Protein AF-A0A952LZW7-F1 (afdb_monomer_lite)

Secondary structure (DSSP, 8-state):
---PPPP--GGG--HHHHHHHH--TTS--HHHHHHHHHHHHHHHHHTHHHHHHHIIIII-----GGGSSPPHHHHHHHHTTS-HHHHHH-

Sequence (90 aa):
MSNPVKLHEMRKLTDAERDELLRRTEDDLSAFLDNVDPIIEAVKLEGDEALARFAREFDKADVSASTIAVTTQEIDAAFDKLDPAMIETL

Radius of gyration: 22.94 Å; chains: 1; bounding box: 44×46×44 Å

Structure (mmCIF, N/CA/C/O backbone):
data_AF-A0A952LZW7-F1
#
_entry.id   AF-A0A952LZW7-F1
#
loop_
_atom_site.group_PDB
_atom_site.id
_atom_site.type_symbol
_atom_site.label_atom_id
_atom_site.label_alt_id
_atom_site.label_comp_id
_atom_site.label_asym_id
_atom_site.label_entity_id
_atom_site.label_seq_id
_atom_site.pdbx_PDB_ins_code
_atom_site.Cartn_x
_atom_site.Cartn_y
_atom_site.Cartn_z
_atom_site.occupancy
_atom_site.B_iso_or_equiv
_atom_site.auth_seq_id
_atom_site.auth_comp_id
_atom_site.auth_asym_id
_atom_site.auth_atom_id
_atom_site.pdbx_PDB_model_num
ATOM 1 N N . MET A 1 1 ? -3.196 -23.735 -14.173 1.00 46.47 1 MET A N 1
ATOM 2 C CA . MET A 1 1 ? -1.983 -23.461 -14.969 1.00 46.47 1 MET A CA 1
ATOM 3 C C . MET A 1 1 ? -0.841 -24.247 -14.344 1.00 46.47 1 MET A C 1
ATOM 5 O O . MET A 1 1 ? -0.488 -23.952 -13.214 1.00 46.47 1 MET A O 1
ATOM 9 N N . SER A 1 2 ? -0.341 -25.298 -14.996 1.00 56.22 2 SER A N 1
ATOM 10 C CA . SER A 1 2 ? 0.884 -25.975 -14.552 1.00 56.22 2 SER A CA 1
ATOM 11 C C . SER A 1 2 ? 2.023 -25.345 -15.336 1.00 56.22 2 SER A C 1
ATOM 13 O O . SER A 1 2 ? 2.131 -25.579 -16.536 1.00 56.22 2 SER A O 1
ATOM 15 N N . ASN A 1 3 ? 2.794 -24.468 -14.696 1.00 67.94 3 ASN A N 1
ATOM 16 C CA . ASN A 1 3 ? 4.052 -24.019 -15.271 1.00 67.94 3 ASN A CA 1
ATOM 17 C C . ASN A 1 3 ? 5.117 -24.987 -14.740 1.00 67.94 3 ASN A C 1
ATOM 19 O O . ASN A 1 3 ? 5.384 -24.966 -13.536 1.00 67.94 3 ASN A O 1
ATOM 23 N N . PRO A 1 4 ? 5.641 -25.915 -15.559 1.00 83.25 4 PRO A N 1
ATOM 24 C CA . PRO A 1 4 ? 6.592 -26.899 -15.070 1.00 83.25 4 PRO A CA 1
ATOM 25 C C . PRO A 1 4 ? 7.875 -26.194 -14.628 1.00 83.25 4 PRO A C 1
ATOM 27 O O . PRO A 1 4 ? 8.399 -25.326 -15.329 1.00 83.25 4 PRO A O 1
ATOM 30 N N . VAL A 1 5 ? 8.380 -26.576 -13.454 1.00 87.81 5 VAL A N 1
ATOM 31 C CA . VAL A 1 5 ? 9.669 -26.100 -12.944 1.00 87.81 5 VAL A CA 1
ATOM 32 C C . VAL A 1 5 ? 10.757 -26.451 -13.960 1.00 87.81 5 VAL A C 1
ATOM 34 O O . VAL A 1 5 ? 10.883 -27.608 -14.365 1.00 87.81 5 VAL A O 1
ATOM 37 N N . LYS A 1 6 ? 11.548 -25.457 -14.375 1.00 87.94 6 LYS A N 1
ATOM 38 C CA . LYS A 1 6 ? 12.683 -25.663 -15.280 1.00 87.94 6 LYS A CA 1
ATOM 39 C C . LYS A 1 6 ? 13.924 -26.044 -14.477 1.00 87.94 6 LYS A C 1
ATOM 41 O O . LYS A 1 6 ? 14.353 -25.305 -13.596 1.00 87.94 6 LYS A O 1
ATOM 46 N N . LEU A 1 7 ? 14.498 -27.204 -14.787 1.00 91.62 7 LEU A N 1
ATOM 47 C CA . LEU A 1 7 ? 15.761 -27.660 -14.213 1.00 91.62 7 LEU A CA 1
ATOM 48 C C . LEU A 1 7 ? 16.912 -27.255 -15.136 1.00 91.62 7 LEU A C 1
ATOM 50 O O . LEU A 1 7 ? 16.881 -27.552 -16.330 1.00 91.62 7 LEU A O 1
ATOM 54 N N . HIS A 1 8 ? 17.932 -26.607 -14.575 1.00 91.88 8 HIS A N 1
ATOM 55 C CA . HIS A 1 8 ? 19.112 -26.146 -15.303 1.00 91.88 8 HIS A CA 1
ATOM 56 C C . HIS A 1 8 ? 20.373 -26.832 -14.767 1.00 91.88 8 HIS A C 1
ATOM 58 O O . HIS A 1 8 ? 20.590 -26.913 -13.559 1.00 91.88 8 HIS A O 1
ATOM 64 N N . GLU A 1 9 ? 21.236 -27.307 -15.665 1.00 95.06 9 GLU A N 1
ATOM 65 C CA . GLU A 1 9 ? 22.544 -27.856 -15.304 1.00 95.06 9 GLU A CA 1
ATOM 66 C C . GLU A 1 9 ? 23.640 -26.810 -15.533 1.00 95.06 9 GLU A C 1
ATOM 68 O O . GLU A 1 9 ? 24.082 -26.605 -16.662 1.00 95.06 9 GLU A O 1
ATOM 73 N N . MET A 1 10 ? 24.136 -26.192 -14.458 1.00 91.56 10 MET A N 1
ATOM 74 C CA . MET A 1 10 ? 25.081 -25.063 -14.528 1.00 91.56 10 MET A CA 1
ATOM 75 C C . MET A 1 10 ? 26.309 -25.313 -15.415 1.00 91.56 10 MET A C 1
ATOM 77 O O . MET A 1 10 ? 26.767 -24.416 -16.117 1.00 91.56 10 MET A O 1
ATOM 81 N N . ARG A 1 11 ? 26.846 -26.541 -15.421 1.00 94.81 11 ARG A N 1
ATOM 82 C CA . ARG A 1 11 ? 28.044 -26.897 -16.206 1.00 94.81 11 ARG A CA 1
ATOM 83 C C . ARG A 1 11 ? 27.818 -26.877 -17.719 1.00 94.81 11 ARG A C 1
ATOM 85 O O . ARG A 1 11 ? 28.796 -26.805 -18.451 1.00 94.81 11 ARG A O 1
ATOM 92 N N . LYS A 1 12 ? 26.565 -26.978 -18.171 1.00 95.62 12 LYS A N 1
ATOM 93 C CA . LYS A 1 12 ? 26.191 -26.992 -19.592 1.00 95.62 12 LYS A CA 1
ATOM 94 C C . LYS A 1 12 ? 25.861 -25.599 -20.137 1.00 95.62 12 LYS A C 1
ATOM 96 O O . LYS A 1 12 ? 25.678 -25.472 -21.338 1.00 95.62 12 LYS A O 1
ATOM 101 N N . LEU A 1 13 ? 25.779 -24.594 -19.265 1.00 94.94 13 LEU A N 1
ATOM 102 C CA . LEU A 1 13 ? 25.435 -23.225 -19.630 1.00 94.94 13 LEU A CA 1
ATOM 103 C C . LEU A 1 13 ? 26.681 -22.412 -19.969 1.00 94.94 13 LEU A C 1
ATOM 105 O O . LEU A 1 13 ? 27.694 -22.496 -19.264 1.00 94.94 13 LEU A O 1
ATOM 109 N N . THR A 1 14 ? 26.549 -21.588 -21.000 1.00 96.44 14 THR A N 1
ATOM 110 C CA . THR A 1 14 ? 27.437 -20.462 -21.294 1.00 96.44 14 THR A CA 1
ATOM 111 C C . THR A 1 14 ? 27.313 -19.375 -20.225 1.00 96.44 14 THR A C 1
ATOM 113 O O . THR A 1 14 ? 26.346 -19.348 -19.462 1.00 96.44 14 THR A O 1
ATOM 116 N N . ASP A 1 15 ? 28.271 -18.450 -20.174 1.00 93.94 15 ASP A N 1
ATOM 117 C CA . ASP A 1 15 ? 28.220 -17.335 -19.221 1.00 93.94 15 ASP A CA 1
ATOM 118 C C . ASP A 1 15 ? 26.989 -16.441 -19.460 1.00 93.94 15 ASP A C 1
ATOM 120 O O . ASP A 1 15 ? 26.284 -16.113 -18.513 1.00 93.94 15 ASP A O 1
ATOM 124 N N . ALA A 1 16 ? 26.629 -16.181 -20.723 1.00 93.38 16 ALA A N 1
ATOM 125 C CA . ALA A 1 16 ? 25.433 -15.408 -21.070 1.00 93.38 16 ALA A CA 1
ATOM 126 C C . ALA A 1 16 ? 24.123 -16.074 -20.602 1.00 93.38 16 ALA A C 1
ATOM 128 O O . ALA A 1 16 ? 23.211 -15.398 -20.133 1.00 93.38 16 ALA A O 1
ATOM 129 N N . GLU A 1 17 ? 24.019 -17.403 -20.696 1.00 92.44 17 GLU A N 1
ATOM 130 C CA . GLU A 1 17 ? 22.851 -18.138 -20.188 1.00 92.44 17 GLU A CA 1
ATOM 131 C C . GLU A 1 17 ? 22.789 -18.142 -18.656 1.00 92.44 17 GLU A C 1
ATOM 133 O O . GLU A 1 17 ? 21.702 -18.202 -18.085 1.00 92.44 17 GLU A O 1
ATOM 138 N N . ARG A 1 18 ? 23.939 -18.081 -17.974 1.00 92.44 18 ARG A N 1
ATOM 139 C CA . ARG A 1 18 ? 23.983 -17.938 -16.512 1.00 92.44 18 ARG A CA 1
ATOM 140 C C . ARG A 1 18 ? 23.559 -16.544 -16.082 1.00 92.44 18 ARG A C 1
ATOM 142 O O . ARG A 1 18 ? 22.773 -16.441 -15.147 1.00 92.44 18 ARG A O 1
ATOM 149 N N . ASP A 1 19 ? 24.030 -15.512 -16.772 1.00 90.94 19 ASP A N 1
ATOM 150 C CA . ASP A 1 19 ? 23.638 -14.126 -16.509 1.00 90.94 19 ASP A CA 1
ATOM 151 C C . ASP A 1 19 ? 22.124 -13.942 -16.673 1.00 90.94 19 ASP A C 1
ATOM 153 O O . ASP A 1 19 ? 21.482 -13.284 -15.857 1.00 90.94 19 ASP A O 1
ATOM 157 N N . GLU A 1 20 ? 21.524 -14.608 -17.662 1.00 89.81 20 GLU A N 1
ATOM 158 C CA . GLU A 1 20 ? 20.074 -14.597 -17.858 1.00 89.81 20 GLU A CA 1
ATOM 159 C C . GLU A 1 20 ? 19.308 -15.277 -16.710 1.00 89.81 20 GLU A C 1
ATOM 161 O O . GLU A 1 20 ? 18.261 -14.785 -16.301 1.00 89.81 20 GLU A O 1
ATOM 166 N N . LEU A 1 21 ? 19.824 -16.366 -16.127 1.00 89.50 21 LEU A N 1
ATOM 167 C CA . LEU A 1 21 ? 19.203 -16.990 -14.945 1.00 89.50 21 LEU A CA 1
ATOM 168 C C . LEU A 1 21 ? 19.272 -16.113 -13.687 1.00 89.50 21 LEU A C 1
ATOM 170 O O . LEU A 1 21 ? 18.514 -16.343 -12.744 1.00 89.50 21 LEU A O 1
ATOM 174 N N . LEU A 1 22 ? 20.202 -15.158 -13.648 1.00 86.94 22 LEU A N 1
ATOM 175 C CA . LEU A 1 22 ? 20.377 -14.228 -12.534 1.00 86.94 22 LEU A CA 1
ATOM 176 C C . LEU A 1 22 ? 19.541 -12.957 -12.688 1.00 86.94 22 LEU A C 1
ATOM 178 O O . LEU A 1 22 ? 19.406 -12.214 -11.714 1.00 86.94 22 LEU A O 1
ATOM 182 N N . ARG A 1 23 ? 18.965 -12.720 -13.872 1.00 85.25 23 ARG A N 1
ATOM 183 C CA . ARG A 1 23 ? 18.029 -11.619 -14.074 1.00 85.25 23 ARG A CA 1
ATOM 184 C C . ARG A 1 23 ? 16.783 -11.814 -13.242 1.00 85.25 23 ARG A C 1
ATOM 186 O O . ARG A 1 23 ? 16.185 -12.893 -13.207 1.00 85.25 23 ARG A O 1
ATOM 193 N N . ARG A 1 24 ? 16.345 -10.727 -12.625 1.00 80.19 24 ARG A N 1
ATOM 194 C CA . ARG A 1 24 ? 15.029 -10.651 -12.012 1.00 80.19 24 ARG A CA 1
ATOM 195 C C . ARG A 1 24 ? 14.128 -9.884 -12.960 1.00 80.19 24 ARG A C 1
ATOM 197 O O . ARG A 1 24 ? 14.490 -8.845 -13.494 1.00 80.19 24 ARG A O 1
ATOM 204 N N . THR A 1 25 ? 12.905 -10.369 -13.132 1.00 63.78 25 THR A N 1
ATOM 205 C CA . THR A 1 25 ? 11.843 -9.654 -13.860 1.00 63.78 25 THR A CA 1
ATOM 206 C C . THR A 1 25 ? 11.553 -8.253 -13.299 1.00 63.78 25 THR A C 1
ATOM 208 O O . THR A 1 25 ? 10.867 -7.478 -13.946 1.00 63.78 25 THR A O 1
ATOM 211 N N . GLU A 1 26 ? 12.083 -7.935 -12.117 1.00 61.81 26 GLU A N 1
ATOM 212 C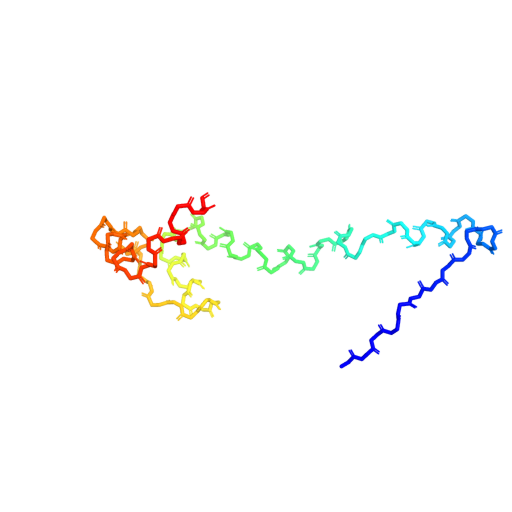 CA . GLU A 1 26 ? 11.977 -6.655 -11.412 1.00 61.81 26 GLU A CA 1
ATOM 213 C C . GLU A 1 26 ? 13.126 -5.676 -11.735 1.00 61.81 26 GLU A C 1
ATOM 215 O O . GLU A 1 26 ? 13.139 -4.569 -11.205 1.00 61.81 26 GLU A O 1
ATOM 220 N N . ASP A 1 27 ? 14.092 -6.050 -12.585 1.00 66.94 27 ASP A N 1
ATOM 221 C CA . ASP A 1 27 ? 15.268 -5.210 -12.873 1.00 66.94 27 ASP A CA 1
ATOM 222 C C . ASP A 1 27 ? 14.925 -3.959 -13.716 1.00 66.94 27 ASP A C 1
ATOM 224 O O . ASP A 1 27 ? 15.704 -3.006 -13.747 1.00 66.94 27 ASP A O 1
ATOM 228 N N . ASP A 1 28 ? 13.757 -3.933 -14.372 1.00 75.62 28 ASP A N 1
ATOM 229 C CA . ASP A 1 28 ? 13.232 -2.768 -15.094 1.00 75.62 28 ASP A CA 1
ATOM 230 C C . ASP A 1 28 ? 11.870 -2.339 -14.529 1.00 75.62 28 ASP A C 1
ATOM 232 O O . ASP A 1 28 ? 10.838 -2.970 -14.765 1.00 75.62 28 ASP A O 1
ATOM 236 N N . LEU A 1 29 ? 11.879 -1.236 -13.776 1.00 80.69 29 LEU A N 1
ATOM 237 C CA . LEU A 1 29 ? 10.687 -0.668 -13.149 1.00 80.69 29 LEU A CA 1
ATOM 238 C C . LEU A 1 29 ? 10.017 0.432 -13.982 1.00 80.69 29 LEU A C 1
ATOM 240 O O . LEU A 1 29 ? 9.003 0.976 -13.544 1.00 80.69 29 LEU A O 1
ATOM 244 N N . SER A 1 30 ? 10.549 0.775 -15.159 1.00 84.50 30 SER A N 1
ATOM 245 C CA . SER A 1 30 ? 10.093 1.928 -15.953 1.00 84.50 30 SER A CA 1
ATOM 246 C C . SER A 1 30 ? 8.582 1.917 -16.210 1.00 84.50 30 SER A C 1
ATOM 248 O O . SER A 1 30 ? 7.902 2.904 -15.944 1.00 84.50 30 SER A O 1
ATOM 250 N N . ALA A 1 31 ? 8.035 0.763 -16.599 1.00 83.19 31 ALA A N 1
ATOM 251 C CA . ALA A 1 31 ? 6.604 0.591 -16.844 1.00 83.19 31 ALA A CA 1
ATOM 252 C C . ALA A 1 31 ? 5.723 0.782 -15.591 1.00 83.19 31 ALA A C 1
ATOM 254 O O . ALA A 1 31 ? 4.534 1.085 -15.707 1.00 83.19 31 ALA A O 1
ATOM 255 N N . PHE A 1 32 ? 6.273 0.595 -14.388 1.00 85.19 32 PHE A N 1
ATOM 256 C CA . PHE A 1 32 ? 5.551 0.847 -13.141 1.00 85.19 32 PHE A CA 1
ATOM 257 C C . PHE A 1 32 ? 5.599 2.326 -12.761 1.00 85.19 32 PHE A C 1
ATOM 259 O O . PHE A 1 32 ? 4.596 2.849 -12.281 1.00 85.19 32 PHE A O 1
ATOM 266 N N . LEU A 1 33 ? 6.724 3.002 -13.011 1.00 87.62 33 LEU A N 1
ATOM 267 C CA . LEU A 1 33 ? 6.898 4.421 -12.691 1.00 87.62 33 LEU A CA 1
ATOM 268 C C . LEU A 1 33 ? 5.856 5.293 -13.401 1.00 87.62 33 LEU A C 1
ATOM 270 O O . LEU A 1 33 ? 5.182 6.072 -12.733 1.00 87.62 33 LEU A O 1
ATOM 274 N N . ASP A 1 34 ? 5.615 5.059 -14.695 1.00 90.12 34 ASP A N 1
ATOM 275 C CA . ASP A 1 34 ? 4.611 5.802 -15.476 1.00 90.12 34 ASP A CA 1
ATOM 276 C C . ASP A 1 34 ? 3.199 5.745 -14.856 1.00 90.12 34 ASP A C 1
ATOM 278 O O . ASP A 1 34 ? 2.411 6.682 -14.985 1.00 90.12 34 ASP A O 1
ATOM 282 N N . ASN A 1 35 ? 2.871 4.647 -14.167 1.00 88.12 35 ASN A N 1
ATOM 283 C CA . ASN A 1 35 ? 1.574 4.453 -13.515 1.00 88.12 35 ASN A CA 1
ATOM 284 C C . ASN A 1 35 ? 1.546 4.962 -12.064 1.00 88.12 35 ASN A C 1
ATOM 286 O O . ASN A 1 35 ? 0.477 5.298 -11.553 1.00 88.12 35 ASN A O 1
ATOM 290 N N . VAL A 1 36 ? 2.696 5.008 -11.390 1.00 94.81 3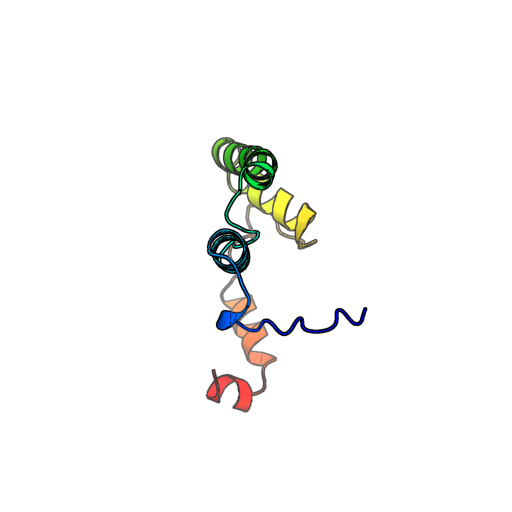6 VAL A N 1
ATOM 291 C CA . VAL A 1 36 ? 2.820 5.437 -9.987 1.00 94.81 36 VAL A CA 1
ATOM 292 C C . VAL A 1 36 ? 2.957 6.957 -9.875 1.00 94.81 36 VAL A C 1
ATOM 294 O O . VAL A 1 36 ? 2.415 7.544 -8.936 1.00 94.81 36 VAL A O 1
ATOM 297 N N . ASP A 1 37 ? 3.607 7.610 -10.839 1.00 95.75 37 ASP A N 1
ATOM 298 C CA . ASP A 1 37 ? 3.815 9.063 -10.850 1.00 95.75 37 ASP A CA 1
ATOM 299 C C . ASP A 1 37 ? 2.507 9.866 -10.674 1.00 95.75 37 ASP A C 1
ATOM 301 O O . ASP A 1 37 ? 2.467 10.756 -9.814 1.00 95.75 37 ASP A O 1
ATOM 305 N N . PRO A 1 38 ? 1.394 9.544 -11.370 1.00 95.69 38 PRO A N 1
ATOM 306 C CA . PRO A 1 38 ? 0.118 10.229 -11.155 1.00 95.69 38 PRO A CA 1
ATOM 307 C C . PRO A 1 38 ? -0.445 10.065 -9.738 1.00 95.69 38 PRO A C 1
ATOM 309 O O . PRO A 1 38 ? -1.087 10.981 -9.227 1.00 95.69 38 PRO A O 1
ATOM 312 N N . ILE A 1 39 ? -0.212 8.918 -9.090 1.00 97.44 39 ILE A N 1
ATOM 313 C CA . ILE A 1 39 ? -0.672 8.654 -7.719 1.00 97.44 39 ILE A CA 1
ATOM 314 C C . ILE A 1 39 ? 0.105 9.539 -6.742 1.00 97.44 39 ILE A C 1
ATOM 316 O O . ILE A 1 39 ? -0.499 10.193 -5.889 1.00 97.44 39 ILE A O 1
ATOM 320 N N . ILE A 1 40 ? 1.432 9.604 -6.892 1.00 97.88 40 ILE A N 1
ATOM 321 C CA . ILE A 1 40 ? 2.303 10.434 -6.050 1.00 97.88 40 ILE A CA 1
ATOM 322 C C . ILE A 1 40 ? 1.925 11.911 -6.175 1.00 97.88 40 ILE A C 1
ATOM 324 O O . ILE A 1 40 ? 1.734 12.584 -5.159 1.00 97.88 40 ILE A O 1
ATOM 328 N N . GLU A 1 41 ? 1.791 12.423 -7.400 1.00 98.38 41 GLU A N 1
ATOM 329 C CA . GLU A 1 41 ? 1.456 13.833 -7.612 1.00 98.38 41 GLU A CA 1
ATOM 330 C C . GLU A 1 41 ? 0.043 14.167 -7.116 1.00 98.38 41 GLU A C 1
ATOM 332 O O . GLU A 1 41 ? -0.146 15.206 -6.483 1.00 98.38 41 GLU A O 1
ATOM 337 N N . ALA A 1 42 ? -0.934 13.271 -7.289 1.00 98.44 42 ALA A N 1
ATOM 338 C CA . ALA A 1 42 ? -2.269 13.460 -6.726 1.00 98.44 42 ALA A CA 1
ATOM 339 C C . ALA A 1 42 ? -2.241 13.550 -5.192 1.00 98.44 42 ALA A C 1
ATOM 341 O O . ALA A 1 42 ? -2.819 14.475 -4.628 1.00 98.44 42 ALA A O 1
ATOM 342 N N . VAL A 1 43 ? -1.530 12.653 -4.499 1.00 98.38 43 VAL A N 1
ATOM 343 C CA . VAL A 1 43 ? -1.416 12.705 -3.028 1.00 98.38 43 VAL A CA 1
ATOM 344 C C . VAL A 1 43 ? -0.687 13.966 -2.567 1.00 98.38 43 VAL A C 1
ATOM 346 O O . VAL A 1 43 ? -1.083 14.589 -1.586 1.00 98.38 43 VAL A O 1
ATOM 349 N N . LYS A 1 44 ? 0.347 14.398 -3.286 1.00 98.50 44 LYS A N 1
ATOM 350 C CA . LYS A 1 44 ? 1.089 15.623 -2.963 1.00 98.50 44 LYS A CA 1
ATOM 351 C C . LYS A 1 44 ? 0.244 16.892 -3.110 1.00 98.50 44 LYS A C 1
ATOM 353 O O . LYS A 1 44 ? 0.439 17.832 -2.341 1.00 98.50 44 LYS A O 1
ATOM 358 N N . LEU A 1 45 ? -0.654 16.937 -4.094 1.00 98.56 45 LEU A N 1
ATOM 359 C CA . LEU A 1 45 ? -1.505 18.098 -4.372 1.00 98.56 45 LEU A CA 1
ATOM 360 C C . LEU A 1 45 ? -2.811 18.092 -3.567 1.00 98.56 45 LEU A C 1
ATOM 362 O O . LEU A 1 45 ? -3.288 19.157 -3.177 1.00 98.56 45 LEU A O 1
ATOM 366 N N . GLU A 1 46 ? -3.389 16.916 -3.327 1.00 98.31 46 GLU A N 1
ATOM 367 C CA . GLU A 1 46 ? -4.752 16.755 -2.800 1.00 98.31 46 GLU A CA 1
ATOM 368 C C . GLU A 1 46 ? -4.798 16.091 -1.412 1.00 98.31 46 GLU A C 1
ATOM 370 O O . GLU A 1 46 ? -5.844 16.101 -0.762 1.00 98.31 46 GLU A O 1
ATOM 375 N N . GLY A 1 47 ? -3.687 15.526 -0.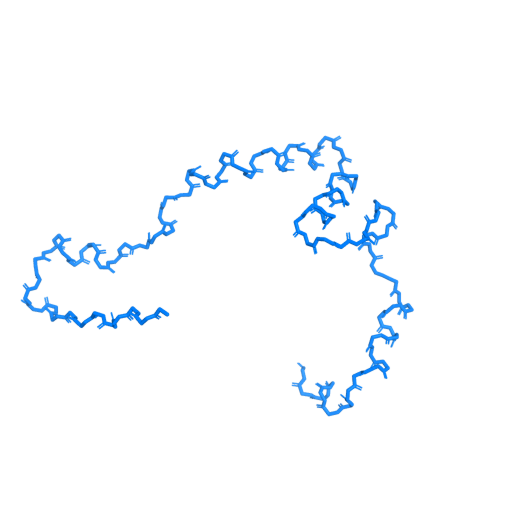932 1.00 98.19 47 GLY A N 1
ATOM 376 C CA . GLY A 1 47 ? -3.582 14.917 0.395 1.00 98.19 47 GLY A CA 1
ATOM 377 C C . GLY A 1 47 ? -4.537 13.738 0.604 1.00 98.19 47 GLY A C 1
ATOM 378 O O . GLY A 1 47 ? -4.661 12.851 -0.245 1.00 98.19 47 GLY A O 1
ATOM 379 N N . ASP A 1 48 ? -5.221 13.739 1.748 1.00 98.38 48 ASP A N 1
ATOM 380 C CA . ASP A 1 48 ? -6.097 12.650 2.202 1.00 98.38 48 ASP A CA 1
ATOM 381 C C . ASP A 1 48 ? -7.288 12.388 1.268 1.00 98.38 48 ASP A C 1
ATOM 383 O O . ASP A 1 48 ? -7.801 11.270 1.209 1.00 98.38 48 ASP A O 1
ATOM 387 N N . GLU A 1 49 ? -7.705 13.378 0.476 1.00 98.38 49 GLU A N 1
ATOM 388 C CA . GLU A 1 49 ? -8.753 13.191 -0.532 1.00 98.38 49 GLU A CA 1
ATOM 389 C C . GLU A 1 49 ? -8.304 12.257 -1.660 1.00 98.38 49 GLU A C 1
ATOM 391 O O . GLU A 1 49 ? -9.067 11.387 -2.099 1.00 98.38 49 GLU A O 1
ATOM 396 N N . ALA A 1 50 ? -7.047 12.379 -2.102 1.00 98.31 50 ALA A N 1
ATOM 397 C CA . ALA A 1 50 ? -6.476 11.450 -3.070 1.00 98.31 50 ALA A CA 1
ATOM 398 C C . ALA A 1 50 ? -6.319 10.054 -2.462 1.00 98.31 50 ALA A C 1
ATOM 400 O O . ALA A 1 50 ? -6.686 9.073 -3.108 1.00 98.31 50 ALA A O 1
ATOM 401 N N . LEU A 1 51 ? -5.855 9.957 -1.212 1.00 98.06 51 LEU A N 1
ATOM 402 C CA . LEU A 1 51 ? -5.739 8.676 -0.508 1.00 98.06 51 LEU A CA 1
ATOM 403 C C . LEU A 1 51 ? -7.090 7.960 -0.411 1.00 98.06 51 LEU A C 1
ATOM 405 O O . LEU A 1 51 ? -7.208 6.800 -0.805 1.00 98.06 51 LEU A O 1
ATOM 409 N N . ALA A 1 52 ? -8.132 8.661 0.035 1.00 98.12 52 ALA A N 1
ATOM 410 C CA . ALA A 1 52 ? -9.471 8.097 0.154 1.00 98.12 52 ALA A CA 1
ATOM 411 C C . ALA A 1 52 ? -10.051 7.693 -1.214 1.00 98.12 52 ALA A C 1
ATOM 413 O O . ALA A 1 52 ? -10.715 6.661 -1.333 1.00 98.12 52 ALA A O 1
ATOM 414 N N . ARG A 1 53 ? -9.789 8.473 -2.273 1.00 97.69 53 ARG A N 1
ATOM 415 C CA . ARG A 1 53 ? -10.176 8.107 -3.644 1.00 97.69 53 ARG A CA 1
ATOM 416 C C . ARG A 1 53 ? -9.494 6.820 -4.099 1.00 97.69 53 ARG A C 1
ATOM 418 O O . ARG A 1 53 ? -10.191 5.931 -4.583 1.00 97.69 53 ARG A O 1
ATOM 425 N N . PHE A 1 54 ? -8.180 6.706 -3.930 1.00 97.62 54 PHE A N 1
ATOM 426 C CA . PHE A 1 54 ? -7.436 5.525 -4.366 1.00 97.62 54 PHE A CA 1
ATOM 427 C C . PHE A 1 54 ? -7.782 4.275 -3.549 1.00 97.62 54 PHE A C 1
ATOM 429 O O . PHE A 1 54 ? -7.909 3.204 -4.135 1.00 97.62 54 PHE A O 1
ATOM 436 N N . ALA A 1 55 ? -8.058 4.401 -2.247 1.00 97.31 55 ALA A N 1
ATOM 437 C CA . ALA A 1 55 ? -8.570 3.294 -1.431 1.00 97.31 55 ALA A CA 1
ATOM 438 C C . ALA A 1 55 ? -9.922 2.761 -1.956 1.00 97.31 55 ALA A C 1
ATOM 440 O O . ALA A 1 55 ? -10.136 1.551 -2.067 1.00 97.31 55 ALA A O 1
ATOM 441 N N . ARG A 1 56 ? -10.832 3.656 -2.370 1.00 97.12 56 ARG A N 1
ATOM 442 C CA . ARG A 1 56 ? -12.097 3.261 -3.021 1.00 97.12 56 ARG A CA 1
ATOM 443 C C . ARG A 1 56 ? -11.874 2.640 -4.399 1.00 97.12 56 ARG A C 1
ATOM 445 O O . ARG A 1 56 ? -12.606 1.735 -4.800 1.00 97.12 56 ARG A O 1
ATOM 452 N N . GLU A 1 57 ? -10.898 3.134 -5.151 1.00 96.88 57 GLU A N 1
ATOM 453 C CA . GLU A 1 57 ? -10.628 2.678 -6.512 1.00 96.88 57 GLU A CA 1
ATOM 454 C C . GLU A 1 57 ? -9.955 1.304 -6.552 1.00 96.88 57 GLU A C 1
ATOM 456 O O . GLU A 1 57 ? -10.441 0.419 -7.263 1.00 96.88 57 GLU A O 1
ATOM 461 N N . PHE A 1 58 ? -8.881 1.109 -5.791 1.00 96.81 58 PHE A N 1
ATOM 462 C CA . PHE A 1 58 ? -8.055 -0.095 -5.852 1.00 96.81 58 PHE A CA 1
ATOM 463 C C . PHE A 1 58 ? -8.522 -1.165 -4.866 1.00 96.81 58 PHE A C 1
ATOM 465 O O . PHE A 1 58 ? -8.775 -2.297 -5.279 1.00 96.81 58 PHE A O 1
ATOM 472 N N . ASP A 1 59 ? -8.739 -0.792 -3.604 1.00 97.06 59 ASP A N 1
ATOM 473 C CA . ASP A 1 59 ? -9.083 -1.743 -2.537 1.00 97.06 59 ASP A CA 1
ATOM 474 C C . ASP A 1 59 ? -10.593 -1.973 -2.417 1.00 97.06 59 ASP A C 1
ATOM 476 O O . ASP A 1 59 ? -11.042 -2.898 -1.740 1.00 97.06 59 ASP A O 1
ATOM 480 N N . LYS A 1 60 ? -11.393 -1.122 -3.077 1.00 97.44 60 LYS A N 1
ATOM 481 C CA . LYS A 1 60 ? -12.858 -1.062 -2.929 1.00 97.44 60 LYS A CA 1
ATOM 482 C C . LYS A 1 60 ? -13.295 -0.804 -1.482 1.00 97.44 60 LYS A C 1
ATOM 484 O O . LYS A 1 60 ? -14.406 -1.165 -1.100 1.00 97.44 60 LYS A O 1
ATOM 489 N N . ALA A 1 61 ? -12.432 -0.167 -0.693 1.00 95.19 61 ALA A N 1
ATOM 490 C CA . ALA A 1 61 ? -12.696 0.171 0.696 1.00 95.19 61 ALA A CA 1
ATOM 491 C C . ALA A 1 61 ? -13.511 1.466 0.796 1.00 95.19 61 ALA A C 1
ATOM 493 O O . ALA A 1 61 ? -13.179 2.463 0.157 1.00 95.19 61 ALA A O 1
ATOM 494 N N . ASP A 1 62 ? -14.563 1.467 1.617 1.00 93.94 62 ASP A N 1
ATOM 495 C CA . ASP A 1 62 ? -15.389 2.652 1.870 1.00 93.94 62 ASP A CA 1
ATOM 496 C C . ASP A 1 62 ? -14.734 3.553 2.925 1.00 93.94 62 ASP A C 1
ATOM 498 O O . ASP A 1 62 ? -15.067 3.521 4.108 1.00 93.94 62 ASP A O 1
ATOM 502 N N . VAL A 1 63 ? -13.724 4.307 2.493 1.00 95.00 63 VAL A N 1
ATOM 503 C CA . VAL A 1 63 ? -12.951 5.225 3.338 1.00 95.00 63 VAL A CA 1
ATOM 504 C C . VAL A 1 63 ? -13.114 6.645 2.814 1.00 95.00 63 VAL A C 1
ATOM 506 O O . VAL A 1 63 ? -13.125 6.874 1.603 1.00 95.00 63 VAL A O 1
ATOM 509 N N . SER A 1 64 ? -13.220 7.612 3.722 1.00 96.56 64 SER A N 1
ATOM 510 C CA . SER A 1 64 ? -13.206 9.050 3.441 1.00 96.56 64 SER A CA 1
ATOM 511 C C . SER A 1 64 ? -11.921 9.691 3.973 1.00 96.56 64 SER A C 1
ATOM 513 O O . SER A 1 64 ? -11.236 9.091 4.799 1.00 96.56 64 SER A O 1
ATOM 515 N N . ALA A 1 65 ? -11.606 10.918 3.549 1.00 96.94 65 ALA A N 1
ATOM 516 C CA . ALA A 1 65 ? -10.406 11.626 4.004 1.00 96.94 65 ALA A CA 1
ATOM 517 C C . ALA A 1 65 ? -10.334 11.771 5.540 1.00 96.94 65 ALA A C 1
ATOM 519 O O . ALA A 1 65 ? -9.254 11.737 6.117 1.00 96.94 65 ALA A O 1
ATOM 520 N N . SER A 1 66 ? -11.478 11.861 6.229 1.00 96.06 66 SER A N 1
ATOM 521 C CA . SER A 1 66 ? -11.541 11.976 7.693 1.00 96.06 66 SER A CA 1
ATOM 522 C C . SER A 1 66 ? -11.547 10.639 8.441 1.00 96.06 66 SER A C 1
ATOM 524 O O . SER A 1 66 ? -11.470 10.641 9.668 1.00 96.06 66 SER A O 1
ATOM 526 N N . THR A 1 67 ? -11.650 9.508 7.740 1.00 95.19 67 THR A N 1
ATOM 527 C CA . THR A 1 67 ? -11.789 8.167 8.340 1.00 95.19 67 THR A CA 1
ATOM 528 C C . THR A 1 67 ? -10.668 7.219 7.918 1.00 95.19 67 THR A C 1
ATOM 530 O O . THR A 1 67 ? -10.831 6.005 7.983 1.00 95.19 67 THR A O 1
ATOM 533 N N . ILE A 1 68 ? -9.536 7.760 7.455 1.00 95.19 68 ILE A N 1
ATOM 534 C CA . ILE A 1 68 ? -8.344 6.967 7.119 1.00 95.19 68 ILE A CA 1
ATOM 535 C C . ILE A 1 68 ? -7.756 6.327 8.384 1.00 95.19 68 ILE A C 1
ATOM 537 O O . ILE A 1 68 ? -7.346 5.168 8.370 1.00 95.19 68 ILE A O 1
ATOM 541 N N . ALA A 1 69 ? -7.708 7.081 9.484 1.00 95.75 69 ALA A N 1
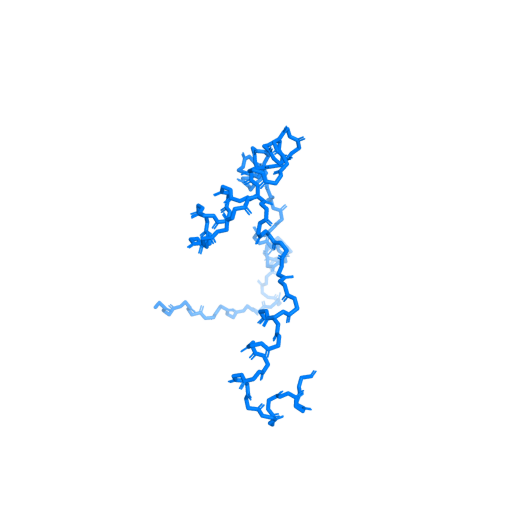ATOM 542 C CA .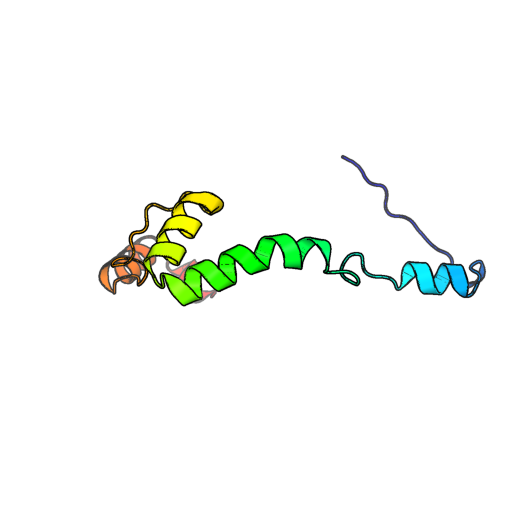 ALA A 1 69 ? -7.224 6.580 10.762 1.00 95.75 69 ALA A CA 1
ATOM 543 C C . ALA A 1 69 ? -8.312 5.759 11.466 1.00 95.75 69 ALA A C 1
ATOM 545 O O . ALA A 1 69 ? -9.402 6.267 11.730 1.00 95.75 69 ALA A O 1
ATOM 546 N N . VAL A 1 70 ? -7.983 4.515 11.815 1.00 95.50 70 VAL A N 1
ATOM 547 C CA . VAL A 1 70 ? -8.850 3.655 12.629 1.00 95.50 70 VAL A CA 1
ATOM 548 C C . VAL A 1 70 ? -8.992 4.198 14.050 1.00 95.50 70 VAL A C 1
ATOM 550 O O . VAL A 1 70 ? -8.052 4.743 14.637 1.00 95.50 70 VAL A O 1
ATOM 553 N N . THR A 1 71 ? -10.174 4.024 14.624 1.00 96.75 71 THR A N 1
ATOM 554 C CA . THR A 1 71 ? -10.481 4.406 16.002 1.00 96.75 71 THR A CA 1
ATOM 555 C C . THR A 1 71 ? -10.108 3.296 16.984 1.00 96.75 71 THR A C 1
ATOM 557 O O . THR A 1 71 ? -10.097 2.113 16.649 1.00 96.75 71 THR A O 1
ATOM 560 N N . THR A 1 72 ? -9.870 3.656 18.248 1.00 97.62 72 THR A N 1
ATOM 561 C CA . THR A 1 72 ? -9.670 2.670 19.327 1.00 97.62 72 THR A CA 1
ATOM 562 C C . THR A 1 72 ? -10.849 1.702 19.439 1.00 97.62 72 THR A C 1
ATOM 564 O O . THR A 1 72 ? -10.647 0.514 19.635 1.00 97.62 72 THR A O 1
ATOM 567 N N . GLN A 1 73 ? -12.072 2.192 19.229 1.00 97.69 73 GLN A N 1
ATOM 568 C CA . GLN A 1 73 ? -13.284 1.373 19.292 1.00 97.69 73 GLN A CA 1
ATOM 569 C C . GLN A 1 73 ? -13.313 0.300 18.197 1.00 97.69 73 GLN A C 1
ATOM 571 O O . GLN A 1 73 ? -13.730 -0.826 18.455 1.00 97.69 73 GLN A O 1
ATOM 576 N N . GLU A 1 74 ? -12.865 0.626 16.982 1.00 96.31 74 GLU A N 1
ATOM 577 C CA . GLU A 1 74 ? -12.761 -0.348 15.889 1.00 96.31 74 GLU A CA 1
ATOM 578 C C . GLU A 1 74 ? -11.681 -1.394 16.161 1.00 96.31 74 GLU A C 1
ATOM 580 O O . GLU A 1 74 ? -11.883 -2.566 15.846 1.00 96.31 74 GLU A O 1
ATOM 585 N N . ILE A 1 75 ? -10.566 -0.988 16.778 1.00 97.00 75 ILE A N 1
ATOM 586 C CA . ILE A 1 75 ? -9.510 -1.907 17.214 1.00 97.00 75 ILE A CA 1
ATOM 587 C C . ILE A 1 75 ? -10.059 -2.870 18.271 1.00 97.00 75 ILE A C 1
ATOM 589 O O . ILE A 1 75 ? -9.975 -4.082 18.078 1.00 97.00 75 ILE A O 1
ATOM 593 N N . ASP A 1 76 ? -10.672 -2.359 19.339 1.00 97.06 76 ASP A N 1
ATOM 594 C CA . ASP A 1 76 ? -11.240 -3.180 20.416 1.00 97.06 76 ASP A CA 1
ATOM 595 C C . ASP A 1 76 ? -12.282 -4.168 19.862 1.00 97.06 76 ASP A C 1
ATOM 597 O O . ASP A 1 76 ? -12.207 -5.373 20.103 1.00 97.06 76 ASP A O 1
ATOM 601 N N . ALA A 1 77 ? -13.189 -3.687 19.004 1.00 97.44 77 ALA A N 1
ATOM 602 C CA . ALA A 1 77 ? -14.203 -4.522 18.362 1.00 97.44 77 ALA A CA 1
ATOM 603 C C . ALA A 1 77 ? -13.620 -5.576 17.403 1.00 97.44 77 ALA A C 1
ATOM 605 O O . ALA A 1 77 ? -14.282 -6.582 17.121 1.00 97.44 77 ALA A O 1
ATOM 606 N N . ALA A 1 78 ? -12.426 -5.351 16.851 1.00 96.12 78 ALA A N 1
ATOM 607 C CA . ALA A 1 78 ? -11.713 -6.352 16.069 1.00 96.12 78 ALA A CA 1
ATOM 608 C C . ALA A 1 78 ? -11.093 -7.420 16.981 1.00 96.12 78 ALA A C 1
ATOM 610 O O . ALA A 1 78 ? -11.250 -8.606 16.692 1.00 96.12 78 ALA A O 1
ATOM 611 N N . PHE A 1 79 ? -10.468 -7.025 18.095 1.00 96.12 79 PHE A N 1
ATOM 612 C CA . PHE A 1 79 ? -9.909 -7.954 19.084 1.00 96.12 79 PHE A CA 1
ATOM 613 C C . PHE A 1 79 ? -10.977 -8.841 19.730 1.00 96.12 79 PHE A C 1
ATOM 615 O O . PHE A 1 79 ? -10.762 -10.045 19.849 1.00 96.12 79 PHE A O 1
ATOM 622 N N . ASP A 1 80 ? -12.153 -8.293 20.043 1.00 96.25 80 ASP A N 1
ATOM 623 C CA . ASP A 1 80 ? -13.286 -9.050 20.601 1.00 96.25 80 ASP A CA 1
ATOM 624 C C . ASP A 1 80 ? -13.782 -10.181 19.680 1.00 96.25 80 ASP A C 1
ATOM 626 O O . ASP A 1 80 ? -14.456 -11.112 20.126 1.00 96.25 80 ASP A O 1
ATOM 630 N N . LYS A 1 81 ? -13.474 -10.110 18.378 1.00 96.56 81 LYS A N 1
ATOM 631 C CA . LYS A 1 81 ? -13.852 -11.125 17.380 1.00 96.56 81 LYS A CA 1
ATOM 632 C C . LYS A 1 81 ? -12.778 -12.189 17.159 1.00 96.56 81 LYS A C 1
ATOM 634 O O . LYS A 1 81 ? -13.038 -13.145 16.426 1.00 96.56 81 LYS A O 1
ATOM 639 N N . LEU A 1 82 ? -11.584 -12.021 17.724 1.00 95.81 82 LEU A N 1
ATOM 640 C CA . LEU A 1 82 ? -10.478 -12.961 17.561 1.00 95.81 82 LEU A CA 1
ATOM 641 C C . LEU A 1 82 ? -10.535 -14.060 18.625 1.00 95.81 82 LEU A C 1
ATOM 643 O O . LEU A 1 82 ? -10.937 -13.840 19.764 1.00 95.81 82 LEU A O 1
ATOM 647 N N . ASP A 1 83 ? -10.095 -15.260 18.247 1.00 96.88 83 ASP A N 1
ATOM 648 C CA . ASP A 1 83 ? -9.865 -16.342 19.202 1.00 96.88 83 ASP A CA 1
ATOM 649 C C . ASP A 1 83 ? -8.705 -15.946 20.140 1.00 96.88 83 ASP A C 1
ATOM 651 O O . ASP A 1 83 ? -7.630 -15.596 19.636 1.00 96.88 83 ASP A O 1
ATOM 655 N N . PRO A 1 84 ? -8.865 -16.019 21.476 1.00 95.38 84 PRO A N 1
ATOM 656 C CA . PRO A 1 84 ? -7.776 -15.765 22.418 1.00 95.38 84 PRO A CA 1
ATOM 657 C C . PRO A 1 84 ? -6.488 -16.541 22.110 1.00 95.38 84 PRO A C 1
ATOM 659 O O . PRO A 1 84 ? -5.399 -16.000 22.292 1.00 95.38 84 PRO A O 1
ATOM 662 N N . ALA A 1 85 ? -6.588 -17.767 21.585 1.00 96.81 85 ALA A N 1
ATOM 663 C CA . ALA A 1 85 ? -5.419 -18.560 21.203 1.00 96.81 85 ALA A CA 1
ATOM 664 C C . ALA A 1 85 ? -4.662 -17.963 20.000 1.00 96.81 85 ALA A C 1
ATOM 666 O O . ALA A 1 85 ? -3.439 -18.079 19.910 1.00 96.81 85 ALA A O 1
ATOM 667 N N . MET A 1 86 ? -5.368 -17.295 19.080 1.00 95.69 86 MET A N 1
ATOM 668 C CA . MET A 1 86 ? -4.744 -16.569 17.969 1.00 95.69 86 MET A CA 1
ATOM 669 C C . MET A 1 86 ? -3.988 -15.339 18.482 1.00 95.69 86 MET A C 1
ATOM 671 O O . MET A 1 86 ? -2.888 -15.066 18.010 1.00 95.69 86 MET A O 1
ATOM 675 N N . ILE A 1 87 ? -4.552 -14.630 19.466 1.00 94.50 87 ILE A N 1
ATOM 676 C CA . ILE A 1 87 ? -3.906 -13.469 20.096 1.00 94.50 87 ILE A CA 1
ATOM 677 C C . ILE A 1 87 ? -2.629 -13.895 20.827 1.00 94.50 87 ILE A C 1
ATOM 679 O O . ILE A 1 87 ? -1.623 -13.208 20.731 1.00 94.50 87 ILE A O 1
ATOM 683 N N . GLU A 1 88 ? -2.646 -15.033 21.522 1.00 95.44 88 GLU A N 1
ATOM 684 C CA . GLU A 1 88 ? -1.4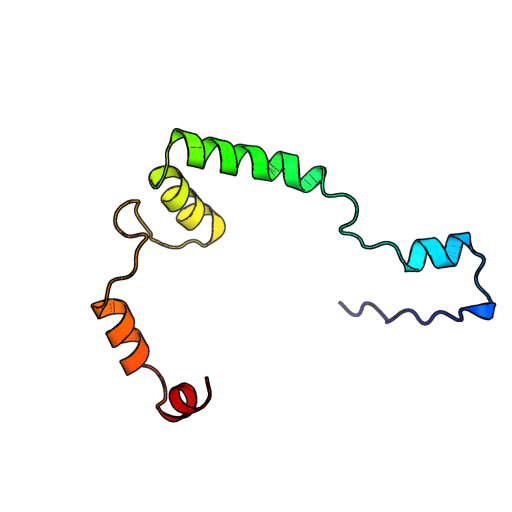60 -15.564 22.211 1.00 95.44 88 GLU A CA 1
ATOM 685 C C . GLU A 1 88 ? -0.334 -15.975 21.242 1.00 95.44 88 GLU A C 1
ATOM 687 O O . GLU A 1 88 ? 0.833 -16.009 21.627 1.00 95.44 88 GLU A O 1
ATOM 692 N N . THR A 1 89 ? -0.670 -16.292 19.988 1.00 96.50 89 THR A N 1
ATOM 693 C CA . THR A 1 89 ? 0.289 -16.807 18.998 1.00 96.50 89 THR A CA 1
ATOM 694 C C . THR A 1 89 ? 1.045 -15.712 18.232 1.00 96.50 89 THR A C 1
ATOM 696 O O . THR A 1 89 ? 2.175 -15.962 17.803 1.00 96.50 89 THR A O 1
ATOM 699 N N . LEU A 1 90 ? 0.423 -14.550 17.998 1.00 92.12 90 LEU A N 1
ATOM 700 C CA . LEU A 1 90 ? 0.983 -13.432 17.216 1.00 92.12 90 LEU A CA 1
ATOM 701 C C . LEU A 1 90 ? 1.971 -12.583 18.027 1.00 92.12 90 LEU A C 1
ATOM 703 O O . LEU A 1 90 ? 2.997 -12.186 17.428 1.00 92.12 90 LEU A O 1
#

Foldseek 3Di:
DDPDDDDDDPVPDDPVVVVVVVDDPPPDCPVVCVVCVVLVVCCVVPNLQSVCVVCCVPVVDNDHSVRPDDDPVVVVVVVVPDDVVVVVVD

pLDDT: mean 91.81, std 9.77, range [46.47, 98.56]